Protein AF-A0A1G2ME59-F1 (afdb_monomer)

Structure (mmCIF, N/CA/C/O backbone):
data_AF-A0A1G2ME59-F1
#
_entry.id   AF-A0A1G2ME59-F1
#
loop_
_atom_site.group_PDB
_atom_site.id
_atom_site.type_symbol
_atom_site.label_atom_id
_atom_site.label_alt_id
_atom_site.label_comp_id
_atom_site.label_asym_id
_atom_site.label_entity_id
_atom_site.label_seq_id
_atom_site.pdbx_PDB_ins_code
_atom_site.Cartn_x
_atom_site.Cartn_y
_atom_site.Cartn_z
_atom_site.occupancy
_atom_site.B_iso_or_equiv
_atom_site.auth_seq_id
_atom_site.auth_comp_id
_atom_site.auth_asym_id
_atom_site.auth_atom_id
_atom_site.pdbx_PDB_model_num
ATOM 1 N N . MET A 1 1 ? -57.848 -1.938 32.666 1.00 51.44 1 MET A N 1
ATOM 2 C CA . MET A 1 1 ? -56.865 -0.829 32.703 1.00 51.44 1 MET A CA 1
ATOM 3 C C . MET A 1 1 ? -55.478 -1.380 32.397 1.00 51.44 1 MET A C 1
ATOM 5 O O . MET A 1 1 ? -54.990 -2.205 33.158 1.00 51.44 1 MET A O 1
ATOM 9 N N . LYS A 1 2 ? -54.862 -0.992 31.273 1.00 58.75 2 LYS A N 1
ATOM 10 C CA . LYS A 1 2 ? -53.469 -1.351 30.956 1.00 58.75 2 LYS A CA 1
ATOM 11 C C . LYS A 1 2 ? -52.540 -0.426 31.752 1.00 58.75 2 LYS A C 1
ATOM 13 O O . LYS A 1 2 ? -52.593 0.785 31.575 1.00 58.75 2 LYS A O 1
ATOM 18 N N . ARG A 1 3 ? -51.729 -0.987 32.653 1.00 68.56 3 ARG A N 1
ATOM 19 C CA . ARG A 1 3 ? -50.657 -0.256 33.345 1.00 68.56 3 ARG A CA 1
ATOM 20 C C . ARG A 1 3 ? -49.516 -0.025 32.353 1.00 68.56 3 ARG A C 1
ATOM 22 O O . ARG A 1 3 ? -48.828 -0.978 31.998 1.00 68.56 3 ARG A O 1
ATOM 29 N N . ASN A 1 4 ? -49.316 1.217 31.924 1.00 68.94 4 ASN A N 1
ATOM 30 C CA . ASN A 1 4 ? -48.099 1.609 31.219 1.00 68.94 4 ASN A CA 1
ATOM 31 C C . ASN A 1 4 ? -46.945 1.587 32.229 1.00 68.94 4 ASN A C 1
ATOM 33 O O . ASN A 1 4 ? -46.930 2.377 33.171 1.00 68.94 4 ASN A O 1
ATOM 37 N N . LYS A 1 5 ? -46.015 0.639 32.074 1.00 76.25 5 LYS A N 1
ATOM 38 C CA . LYS A 1 5 ? -44.755 0.628 32.823 1.00 76.25 5 LYS A CA 1
ATOM 39 C C . LYS A 1 5 ? -43.844 1.689 32.202 1.00 76.25 5 LYS A C 1
ATOM 41 O O . LYS A 1 5 ? -43.446 1.541 31.051 1.00 76.25 5 LYS A O 1
ATOM 46 N N . GLY A 1 6 ? -43.580 2.770 32.932 1.00 78.25 6 GLY A N 1
ATOM 47 C CA . GLY A 1 6 ? -42.555 3.746 32.564 1.00 78.25 6 GLY A CA 1
ATOM 48 C C . GLY A 1 6 ? -41.164 3.196 32.874 1.00 78.25 6 GLY A C 1
ATOM 49 O O . GLY A 1 6 ? -40.994 2.512 33.881 1.00 78.25 6 GLY A O 1
ATOM 50 N N . PHE A 1 7 ? -40.196 3.483 32.006 1.00 80.19 7 PHE A N 1
ATOM 51 C CA . PHE A 1 7 ? -38.780 3.205 32.251 1.00 80.19 7 PHE A CA 1
ATOM 52 C C . PHE A 1 7 ? -38.282 4.087 33.401 1.00 80.19 7 PHE A C 1
ATOM 54 O O . PHE A 1 7 ? -38.610 5.276 33.453 1.00 80.19 7 PHE A O 1
ATOM 61 N N . THR A 1 8 ? -37.500 3.532 34.324 1.00 90.06 8 THR A N 1
ATOM 62 C CA . THR A 1 8 ? -36.888 4.335 35.387 1.00 90.06 8 THR A CA 1
ATOM 63 C C . THR A 1 8 ? -35.662 5.081 34.852 1.00 90.06 8 THR A C 1
ATOM 65 O O . THR A 1 8 ? -34.938 4.589 33.985 1.00 90.06 8 THR A O 1
ATOM 68 N N . LEU A 1 9 ? -35.391 6.279 35.384 1.00 88.94 9 LEU A N 1
ATOM 69 C CA . LEU A 1 9 ? -34.182 7.042 35.038 1.00 88.94 9 LEU A CA 1
ATOM 70 C C . LEU A 1 9 ? -32.899 6.253 35.340 1.00 88.94 9 LEU A C 1
ATOM 72 O O . LEU A 1 9 ? -31.915 6.375 34.618 1.00 88.94 9 LEU A O 1
ATOM 76 N N . VAL A 1 10 ? -32.926 5.417 36.382 1.00 91.81 10 VAL A N 1
ATOM 77 C CA . VAL A 1 10 ? -31.791 4.581 36.791 1.00 91.81 10 VAL A CA 1
ATOM 78 C C . VAL A 1 10 ? -31.522 3.470 35.775 1.00 91.81 10 VAL A C 1
ATOM 80 O O . VAL A 1 10 ? -30.365 3.231 35.436 1.00 91.81 10 VAL A O 1
ATOM 83 N N . GLU A 1 11 ? -32.569 2.833 35.240 1.00 90.25 11 GLU A N 1
ATOM 84 C CA . GLU A 1 11 ? -32.425 1.834 34.171 1.00 90.25 11 GLU A CA 1
ATOM 85 C C . GLU A 1 11 ? -31.810 2.440 32.908 1.00 90.25 11 GLU A C 1
ATOM 87 O O . GLU A 1 11 ? -30.985 1.803 32.260 1.00 90.25 11 GLU A O 1
ATOM 92 N N . LEU A 1 12 ? -32.157 3.680 32.561 1.00 91.44 12 LEU A N 1
ATOM 93 C CA . LEU A 1 12 ? -31.564 4.334 31.396 1.00 91.44 12 LEU A CA 1
ATOM 94 C C . LEU A 1 12 ? -30.106 4.747 31.665 1.00 91.44 12 LEU A C 1
ATOM 96 O O . LEU A 1 12 ? -29.245 4.576 30.801 1.00 91.44 12 LEU A O 1
ATOM 100 N N . LEU A 1 13 ? -29.807 5.213 32.881 1.00 92.81 13 LEU A N 1
ATOM 101 C CA . LEU A 1 13 ? -28.466 5.644 33.285 1.00 92.81 13 LEU A CA 1
ATOM 102 C C . LEU A 1 13 ? -27.461 4.481 33.310 1.00 92.81 13 LEU A C 1
ATOM 104 O O . LEU A 1 13 ? -26.341 4.628 32.821 1.00 92.81 13 LEU A O 1
ATOM 108 N N . VAL A 1 14 ? -27.845 3.305 33.816 1.00 94.50 14 VAL A N 1
ATOM 109 C CA . VAL A 1 14 ? -26.936 2.144 33.836 1.00 94.50 14 VAL A CA 1
ATOM 110 C C . VAL A 1 14 ? -26.638 1.623 32.427 1.00 94.50 14 VAL A C 1
ATOM 112 O O . VAL A 1 14 ? -25.516 1.206 32.146 1.00 94.50 14 VAL A O 1
ATOM 115 N N . VAL A 1 15 ? -27.603 1.702 31.507 1.00 95.00 15 VAL A N 1
ATOM 116 C CA . VAL A 1 15 ? -27.424 1.241 30.123 1.00 95.00 15 VAL A CA 1
ATOM 117 C C . VAL A 1 15 ? -26.399 2.098 29.389 1.00 95.00 15 VAL A C 1
ATOM 119 O O . VAL A 1 15 ? -25.477 1.554 28.782 1.00 95.00 15 VAL A O 1
ATOM 122 N N . ILE A 1 16 ? -26.500 3.427 29.481 1.00 95.31 16 ILE A N 1
ATOM 123 C CA . ILE A 1 16 ? -25.512 4.311 28.846 1.00 95.31 16 ILE A CA 1
ATOM 124 C C . ILE A 1 16 ? -24.121 4.150 29.475 1.00 95.31 16 ILE A C 1
ATOM 126 O O . ILE A 1 16 ? -23.124 4.222 28.758 1.00 95.31 16 ILE A O 1
ATOM 130 N N . ALA A 1 17 ? -24.048 3.854 30.779 1.00 95.38 17 ALA A N 1
ATOM 131 C CA . ALA A 1 17 ? -22.786 3.575 31.456 1.00 95.38 17 ALA A CA 1
ATOM 132 C C . ALA A 1 17 ? -22.119 2.301 30.907 1.00 95.38 17 ALA A C 1
ATOM 134 O O . ALA A 1 17 ? -20.934 2.317 30.582 1.00 95.38 17 ALA A O 1
ATOM 135 N N . ILE A 1 18 ? -22.881 1.217 30.725 1.00 95.75 18 ILE A N 1
ATOM 136 C CA . ILE A 1 18 ? -22.361 -0.037 30.160 1.00 95.75 18 ILE A CA 1
ATOM 137 C C . ILE A 1 18 ? -21.964 0.142 28.687 1.00 95.75 18 ILE A C 1
ATOM 139 O O . ILE A 1 18 ? -20.880 -0.293 28.295 1.00 95.75 18 ILE A O 1
ATOM 143 N N . ILE A 1 19 ? -22.791 0.814 27.875 1.00 95.94 19 ILE A N 1
ATOM 144 C CA . ILE A 1 19 ? -22.472 1.095 26.463 1.00 95.94 19 ILE A CA 1
ATOM 145 C C . ILE A 1 19 ? -21.183 1.918 26.355 1.00 95.94 19 ILE A C 1
ATOM 147 O O . ILE A 1 19 ? -20.364 1.633 25.485 1.00 95.94 19 ILE A O 1
ATOM 151 N N . GLY A 1 20 ? -20.968 2.894 27.245 1.00 95.56 20 GLY A N 1
ATOM 152 C CA . GLY A 1 20 ? -19.743 3.696 27.280 1.00 95.56 20 GLY A CA 1
ATOM 153 C C . GLY A 1 20 ? -18.484 2.869 27.555 1.00 95.56 20 GLY A C 1
ATOM 154 O O . GLY A 1 20 ? -17.465 3.045 26.889 1.00 95.56 20 GLY A O 1
ATOM 155 N N . ILE A 1 21 ? -18.557 1.917 28.490 1.00 94.25 21 ILE A N 1
ATOM 156 C CA . ILE A 1 21 ? -17.429 1.024 28.793 1.00 94.25 21 ILE A CA 1
ATOM 157 C C . ILE A 1 21 ? -17.138 0.115 27.595 1.00 94.25 21 ILE A C 1
ATOM 159 O O . ILE A 1 21 ? -15.994 0.038 27.145 1.00 94.25 21 ILE A O 1
ATOM 163 N N . LEU A 1 22 ? -18.166 -0.532 27.037 1.00 95.50 22 LEU A N 1
ATOM 164 C CA . LEU A 1 22 ? -17.997 -1.454 25.911 1.00 95.50 22 LEU A CA 1
ATOM 165 C C . LEU A 1 22 ? -17.508 -0.741 24.642 1.00 95.50 22 LEU A C 1
ATOM 167 O O . LEU A 1 22 ? -16.657 -1.277 23.930 1.00 95.50 22 LEU A O 1
ATOM 171 N N . SER A 1 23 ? -17.997 0.472 24.365 1.00 94.25 23 SER A N 1
ATOM 172 C CA . SER A 1 23 ? -17.608 1.225 23.169 1.00 94.25 23 SER A CA 1
ATOM 173 C C . SER A 1 23 ? -16.141 1.655 23.202 1.00 94.25 23 SER A C 1
ATOM 175 O O . SER A 1 23 ? -15.484 1.605 22.163 1.00 94.25 23 SER A O 1
ATOM 177 N N . SER A 1 24 ? -15.601 1.994 24.379 1.00 92.25 24 SER A N 1
ATOM 178 C CA . SER A 1 24 ? -14.197 2.400 24.531 1.00 92.25 24 SER A CA 1
ATOM 179 C C . SER A 1 24 ? -13.209 1.303 24.108 1.00 92.25 24 SER A C 1
ATOM 181 O O . SER A 1 24 ? -12.263 1.566 23.363 1.00 92.25 24 SER A O 1
ATOM 183 N N . VAL A 1 25 ? -13.470 0.052 24.504 1.00 91.69 25 VAL A N 1
ATOM 184 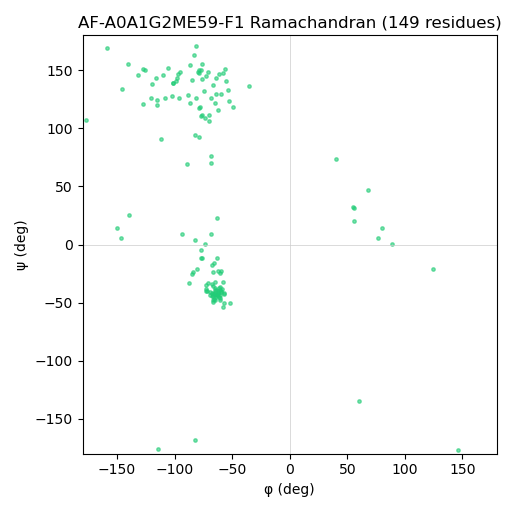C CA . VAL A 1 25 ? -12.617 -1.103 24.181 1.00 91.69 25 VAL A CA 1
ATOM 185 C C . VAL A 1 25 ? -12.686 -1.426 22.689 1.00 91.69 25 VAL A C 1
ATOM 187 O O . VAL A 1 25 ? -11.661 -1.647 22.040 1.00 91.69 25 VAL A O 1
ATOM 190 N N . VAL A 1 26 ? -13.893 -1.401 22.118 1.00 92.56 26 VAL A N 1
ATOM 191 C CA . VAL A 1 26 ? -14.101 -1.644 20.685 1.00 92.56 26 VAL A CA 1
ATOM 192 C C . VAL A 1 26 ? -13.416 -0.566 19.849 1.00 92.56 26 VAL A C 1
ATOM 194 O O . VAL A 1 26 ? -12.742 -0.895 18.873 1.00 92.56 26 VAL A O 1
ATOM 197 N N . PHE A 1 27 ? -13.527 0.703 20.244 1.00 91.44 27 PHE A N 1
ATOM 198 C CA . PHE A 1 27 ? -12.934 1.820 19.514 1.00 91.44 27 PHE A CA 1
ATOM 199 C C . PHE A 1 27 ? -11.407 1.700 19.411 1.00 91.44 27 PHE A C 1
ATOM 201 O O . PHE A 1 27 ? -10.863 1.808 18.311 1.00 91.44 27 PHE A O 1
ATOM 208 N N . ALA A 1 28 ? -10.728 1.378 20.518 1.00 86.81 28 ALA A N 1
ATOM 209 C CA . ALA A 1 28 ? -9.281 1.158 20.519 1.00 86.81 28 ALA A CA 1
ATOM 210 C C . ALA A 1 28 ? -8.864 0.011 19.576 1.00 86.81 28 ALA A C 1
ATOM 212 O O . ALA A 1 28 ? -7.892 0.133 18.832 1.00 86.81 28 ALA A O 1
ATOM 213 N N . SER A 1 29 ? -9.631 -1.086 19.547 1.00 87.88 29 SER A N 1
ATOM 214 C CA . SER A 1 29 ? -9.345 -2.229 18.665 1.00 87.88 29 SER A CA 1
ATOM 215 C C . SER A 1 29 ? -9.603 -1.940 17.177 1.00 87.88 29 SER A C 1
ATOM 217 O O . SER A 1 29 ? -8.888 -2.446 16.307 1.00 87.88 29 SER A O 1
ATOM 219 N N . LEU A 1 30 ? -10.605 -1.107 16.875 1.00 91.44 30 LEU A N 1
ATOM 220 C CA . LEU A 1 30 ? -11.016 -0.792 15.509 1.00 91.44 30 LEU A CA 1
ATOM 221 C C . LEU A 1 30 ? -10.003 0.108 14.799 1.00 91.44 30 LEU A C 1
ATOM 223 O O . LEU A 1 30 ? -9.788 -0.066 13.600 1.00 91.44 30 LEU A O 1
ATOM 227 N N . GLN A 1 31 ? -9.363 1.031 15.522 1.00 87.81 31 GLN A N 1
ATOM 228 C CA . GLN A 1 31 ? -8.362 1.925 14.940 1.00 87.81 31 GLN A CA 1
ATOM 229 C C . GLN A 1 31 ? -7.208 1.130 14.309 1.00 87.81 31 GLN A C 1
ATOM 231 O O . GLN A 1 31 ? -6.983 1.218 13.104 1.00 87.81 31 GLN A O 1
ATOM 236 N N . GLY A 1 32 ? -6.579 0.228 15.069 1.00 88.00 32 GLY A N 1
ATOM 237 C CA . GLY A 1 32 ? -5.497 -0.612 14.541 1.00 88.00 32 GLY A CA 1
ATOM 238 C C . GLY A 1 32 ? -5.946 -1.614 13.465 1.00 88.00 32 GLY A C 1
ATOM 239 O O . GLY A 1 32 ? -5.140 -2.069 12.653 1.00 88.00 32 GLY A O 1
ATOM 240 N N . ALA A 1 33 ? -7.227 -1.996 13.425 1.00 91.25 33 ALA A N 1
ATOM 241 C CA . ALA A 1 33 ? -7.768 -2.804 12.329 1.00 91.25 33 ALA A CA 1
ATOM 242 C C . ALA A 1 33 ? -7.891 -1.996 11.025 1.00 91.25 33 ALA A C 1
ATOM 244 O O . ALA A 1 33 ? -7.555 -2.509 9.958 1.00 91.25 33 ALA A O 1
ATOM 245 N N . ARG A 1 34 ? -8.322 -0.732 11.109 1.00 91.12 34 ARG A N 1
ATOM 246 C CA . ARG A 1 34 ? -8.433 0.174 9.957 1.00 91.12 34 ARG A CA 1
ATOM 247 C C . ARG A 1 34 ? -7.074 0.501 9.355 1.00 91.12 34 ARG A C 1
ATOM 249 O O . ARG A 1 34 ? -6.938 0.437 8.137 1.00 91.12 34 ARG A O 1
ATOM 256 N N . ASP A 1 35 ? -6.074 0.763 10.191 1.00 89.81 35 ASP A N 1
ATOM 257 C CA . ASP A 1 35 ? -4.722 1.078 9.719 1.00 89.81 35 ASP A CA 1
ATOM 258 C C . ASP A 1 35 ? -4.106 -0.116 8.972 1.00 89.81 35 ASP A C 1
ATOM 260 O O . ASP A 1 35 ? -3.583 0.027 7.865 1.00 89.81 35 ASP A O 1
ATOM 264 N N . ARG A 1 36 ? -4.275 -1.334 9.509 1.00 90.38 36 ARG A N 1
ATOM 265 C CA . ARG A 1 36 ? -3.865 -2.574 8.827 1.00 90.38 36 ARG A CA 1
ATOM 266 C C . ARG A 1 36 ? -4.616 -2.799 7.517 1.00 90.38 36 ARG A C 1
ATOM 268 O O . ARG A 1 36 ? -3.994 -3.181 6.531 1.00 90.38 36 ARG A O 1
ATOM 275 N N . ALA A 1 37 ? -5.924 -2.543 7.483 1.00 92.88 37 ALA A N 1
ATOM 276 C CA . ALA A 1 37 ? -6.719 -2.664 6.262 1.00 92.88 37 ALA A CA 1
ATOM 277 C C . ALA A 1 37 ? -6.277 -1.660 5.185 1.00 92.88 37 ALA A C 1
ATOM 279 O O . ALA A 1 37 ? -6.187 -2.022 4.014 1.00 92.88 37 ALA A O 1
ATOM 280 N N . ARG A 1 38 ? -5.945 -0.423 5.580 1.00 92.81 38 ARG A N 1
ATOM 281 C CA . ARG A 1 38 ? -5.430 0.615 4.676 1.00 92.81 38 ARG A CA 1
ATOM 282 C C . ARG A 1 38 ? -4.109 0.190 4.029 1.00 92.81 38 ARG A C 1
ATOM 284 O O . ARG A 1 38 ? -3.956 0.349 2.822 1.00 92.81 38 ARG A O 1
ATOM 291 N N . ILE A 1 39 ? -3.180 -0.359 4.817 1.00 92.12 39 ILE A N 1
ATOM 292 C CA . ILE A 1 39 ? -1.890 -0.869 4.321 1.00 92.12 39 ILE A CA 1
ATOM 293 C C . ILE A 1 39 ? -2.103 -2.082 3.412 1.00 92.12 39 ILE A C 1
ATOM 295 O O . ILE A 1 39 ? -1.562 -2.120 2.311 1.00 92.12 39 ILE A O 1
ATOM 299 N N . ALA A 1 40 ? -2.934 -3.041 3.827 1.00 93.50 40 ALA A N 1
ATOM 300 C CA . ALA A 1 40 ? -3.218 -4.236 3.035 1.00 93.50 40 ALA A CA 1
ATOM 301 C C . ALA A 1 40 ? -3.847 -3.900 1.673 1.00 93.50 40 ALA A C 1
ATOM 303 O O . ALA A 1 40 ? -3.483 -4.505 0.668 1.00 93.50 40 ALA A O 1
ATOM 304 N N . ALA A 1 41 ? -4.744 -2.909 1.618 1.00 94.19 41 ALA A N 1
ATOM 305 C CA . ALA A 1 41 ? -5.340 -2.450 0.365 1.00 94.19 41 ALA A CA 1
ATOM 306 C C . ALA A 1 41 ? -4.287 -1.880 -0.598 1.00 94.19 41 ALA A C 1
ATOM 308 O O . ALA A 1 41 ? -4.302 -2.203 -1.783 1.00 94.19 41 ALA A O 1
ATOM 309 N N . ALA A 1 42 ? -3.346 -1.075 -0.095 1.00 91.81 42 ALA A N 1
ATOM 310 C CA . ALA A 1 42 ? -2.264 -0.536 -0.915 1.00 91.81 42 ALA A CA 1
ATOM 311 C C . ALA A 1 42 ? -1.294 -1.630 -1.383 1.00 91.81 42 ALA A C 1
ATOM 313 O O . ALA A 1 42 ? -0.977 -1.692 -2.569 1.00 91.81 42 ALA A O 1
ATOM 314 N N . GLN A 1 43 ? -0.902 -2.547 -0.491 1.00 92.50 43 GLN A N 1
ATOM 315 C CA . GLN A 1 43 ? -0.088 -3.717 -0.845 1.00 92.50 43 GLN A CA 1
ATOM 316 C C . GLN A 1 43 ? -0.759 -4.568 -1.927 1.00 92.50 43 GLN A C 1
ATOM 318 O O . GLN A 1 43 ? -0.096 -5.016 -2.860 1.00 92.50 43 GLN A O 1
ATOM 323 N N . GLN A 1 44 ? -2.076 -4.771 -1.828 1.00 93.88 44 GLN A N 1
ATOM 324 C CA . GLN A 1 44 ? -2.835 -5.517 -2.822 1.00 93.88 44 GLN A CA 1
ATOM 325 C C . GLN A 1 44 ? -2.834 -4.805 -4.175 1.00 93.88 44 GLN A C 1
ATOM 327 O O . GLN A 1 44 ? -2.550 -5.454 -5.179 1.00 93.88 44 GLN A O 1
ATOM 332 N N . SER A 1 45 ? -3.110 -3.495 -4.211 1.00 92.19 45 SER A N 1
ATOM 333 C CA . SER A 1 45 ? -3.049 -2.712 -5.449 1.00 92.19 45 SER A CA 1
ATOM 334 C C . SER A 1 45 ? -1.667 -2.805 -6.092 1.00 92.19 45 SER A C 1
ATOM 336 O O . SER A 1 45 ? -1.568 -3.173 -7.259 1.00 92.19 45 SER A O 1
ATOM 338 N N . LEU A 1 46 ? -0.591 -2.576 -5.337 1.00 88.88 46 LEU A N 1
ATOM 339 C 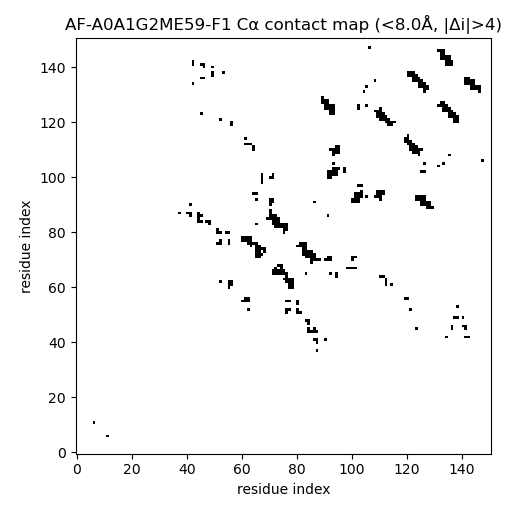CA . LEU A 1 46 ? 0.770 -2.665 -5.870 1.00 88.88 46 LEU A CA 1
ATOM 340 C C . LEU A 1 46 ? 1.117 -4.071 -6.372 1.00 88.88 46 LEU A C 1
ATOM 342 O O . LEU A 1 46 ? 1.698 -4.217 -7.444 1.00 88.88 46 LEU A O 1
ATOM 346 N N . GLY A 1 47 ? 0.692 -5.113 -5.654 1.00 90.06 47 GLY A N 1
ATOM 347 C CA . GLY A 1 47 ? 0.911 -6.502 -6.055 1.00 90.06 47 GLY A CA 1
ATOM 348 C C . GLY A 1 47 ? 0.276 -6.866 -7.403 1.00 90.06 47 GLY A C 1
ATOM 349 O O . GLY A 1 47 ? 0.769 -7.767 -8.082 1.00 90.06 47 GLY A O 1
ATOM 350 N N . THR A 1 48 ? -0.770 -6.150 -7.841 1.00 90.69 48 THR A N 1
ATOM 351 C CA . THR A 1 48 ? -1.352 -6.351 -9.183 1.00 90.69 48 THR A CA 1
ATOM 352 C C . THR A 1 48 ? -0.420 -5.935 -10.324 1.00 90.69 48 THR A C 1
ATOM 354 O O . THR A 1 48 ? -0.617 -6.389 -11.450 1.00 90.69 48 THR A O 1
ATOM 357 N N . LEU A 1 49 ? 0.614 -5.129 -10.048 1.00 87.56 49 LEU A N 1
ATOM 358 C CA . LEU A 1 49 ? 1.591 -4.681 -11.045 1.00 87.56 49 LEU A CA 1
ATOM 359 C C . LEU A 1 49 ? 2.671 -5.724 -11.342 1.00 87.56 49 LEU A C 1
ATOM 361 O O . LEU A 1 49 ? 3.287 -5.683 -12.402 1.00 87.56 49 LEU A O 1
ATOM 365 N N . ASN A 1 50 ? 2.892 -6.685 -10.445 1.00 88.31 50 ASN A N 1
ATOM 366 C CA . ASN A 1 50 ? 3.934 -7.699 -10.610 1.00 88.31 50 ASN A CA 1
ATOM 367 C C . ASN A 1 50 ? 3.896 -8.434 -11.964 1.00 88.31 50 ASN A C 1
ATOM 369 O O . ASN A 1 50 ? 4.936 -8.494 -12.619 1.00 88.31 50 ASN A O 1
ATOM 373 N N . PRO A 1 51 ? 2.754 -8.978 -12.439 1.00 89.31 51 PRO A N 1
ATOM 374 C CA . PRO A 1 51 ? 2.727 -9.680 -13.722 1.00 89.31 51 PRO A CA 1
ATOM 375 C C . PRO A 1 51 ? 3.021 -8.766 -14.917 1.00 89.31 51 PRO A C 1
ATOM 377 O O . PRO A 1 51 ? 3.695 -9.193 -15.853 1.00 89.31 51 PRO A O 1
ATOM 380 N N . SER A 1 52 ? 2.542 -7.518 -14.903 1.00 88.25 52 SER A N 1
ATOM 381 C CA . SER A 1 52 ? 2.768 -6.594 -16.017 1.00 88.25 52 SER A CA 1
ATOM 382 C C . SER A 1 52 ? 4.211 -6.098 -16.056 1.00 88.25 52 SER A C 1
ATOM 384 O O . SER A 1 52 ? 4.798 -6.042 -17.133 1.00 88.25 52 SER A O 1
ATOM 386 N N . LEU A 1 53 ? 4.809 -5.801 -14.901 1.00 85.44 53 LEU A N 1
ATOM 387 C CA . LEU A 1 53 ? 6.216 -5.410 -14.799 1.00 85.44 53 LEU A CA 1
ATOM 388 C C . LEU A 1 53 ? 7.140 -6.566 -15.178 1.00 85.44 53 LEU A C 1
ATOM 390 O O . LEU A 1 53 ? 8.078 -6.370 -15.945 1.00 85.44 53 LEU A O 1
ATOM 394 N N . LEU A 1 54 ? 6.837 -7.787 -14.722 1.00 85.94 54 LEU A N 1
ATOM 395 C CA . LEU A 1 54 ? 7.591 -8.981 -15.102 1.00 85.94 54 LEU A CA 1
ATOM 396 C C . LEU A 1 54 ? 7.577 -9.216 -16.618 1.00 85.94 54 LEU A C 1
ATOM 398 O O . LEU A 1 54 ? 8.605 -9.588 -17.176 1.00 85.94 54 LEU A O 1
ATOM 402 N N . SER A 1 55 ? 6.452 -8.961 -17.295 1.00 87.62 55 SER A N 1
ATOM 403 C CA . SER A 1 55 ? 6.397 -9.005 -18.762 1.00 87.62 55 SER A CA 1
ATOM 404 C C . SER A 1 55 ? 7.355 -7.993 -19.391 1.00 87.62 55 SER A C 1
ATOM 406 O O . SER A 1 55 ? 8.143 -8.371 -20.250 1.00 87.62 55 SER A O 1
ATOM 408 N N . CYS A 1 56 ? 7.348 -6.741 -18.917 1.00 86.44 56 CYS A N 1
ATOM 409 C CA . CYS A 1 56 ? 8.266 -5.706 -19.403 1.00 86.44 56 CYS A CA 1
ATOM 410 C C . CYS A 1 56 ? 9.737 -6.125 -19.247 1.00 86.44 56 CYS A C 1
ATOM 412 O O . CYS A 1 56 ? 10.534 -5.938 -20.162 1.00 86.44 56 CYS A O 1
ATOM 414 N N . LEU A 1 57 ? 10.091 -6.728 -18.108 1.00 83.50 57 LEU A N 1
ATOM 415 C CA . LEU A 1 57 ? 11.456 -7.192 -17.833 1.00 83.50 57 LEU A CA 1
ATOM 416 C C . LEU A 1 57 ? 11.863 -8.365 -18.727 1.00 83.50 57 LEU A C 1
ATOM 418 O O . LEU A 1 57 ? 12.980 -8.372 -19.237 1.00 83.50 57 LEU A O 1
ATOM 422 N N . ASN A 1 58 ? 10.964 -9.329 -18.951 1.00 85.69 58 ASN A N 1
ATOM 423 C CA . ASN A 1 58 ? 11.214 -10.447 -19.866 1.00 85.69 58 ASN A CA 1
ATOM 424 C C . ASN A 1 58 ? 11.473 -9.960 -21.298 1.00 85.69 58 ASN A C 1
ATOM 426 O O . ASN A 1 58 ? 12.349 -10.491 -21.979 1.00 85.69 58 ASN A O 1
ATOM 430 N N . ASP A 1 59 ? 10.768 -8.910 -21.718 1.00 85.94 59 ASP A N 1
ATOM 431 C CA . ASP A 1 59 ? 10.939 -8.280 -23.028 1.00 85.94 59 ASP A CA 1
ATOM 432 C C . ASP A 1 59 ? 12.119 -7.287 -23.067 1.00 85.94 59 ASP A C 1
ATOM 434 O O . ASP A 1 59 ? 12.360 -6.640 -24.086 1.00 85.94 59 ASP A O 1
ATOM 438 N N . SER A 1 60 ? 12.885 -7.174 -21.972 1.00 83.69 60 SER A N 1
ATOM 439 C CA . SER A 1 60 ? 14.005 -6.232 -21.818 1.00 83.69 60 SER A CA 1
ATOM 440 C C . SER A 1 60 ? 13.612 -4.771 -22.085 1.00 83.69 60 SER A C 1
ATOM 442 O O . SER A 1 60 ? 14.415 -3.975 -22.576 1.00 83.69 60 SER A O 1
ATOM 444 N N . LEU A 1 61 ? 12.365 -4.416 -21.768 1.00 82.56 61 LEU A N 1
ATOM 445 C CA . LEU A 1 61 ? 11.836 -3.066 -21.897 1.00 82.56 61 LEU A CA 1
ATOM 446 C C . LEU A 1 61 ? 12.178 -2.242 -20.657 1.00 82.56 61 LEU A C 1
ATOM 448 O O . LEU A 1 61 ? 12.093 -2.716 -19.524 1.00 82.56 61 LEU A O 1
ATOM 452 N N . THR A 1 62 ? 12.508 -0.970 -20.873 1.00 79.88 62 THR A N 1
ATOM 453 C CA . THR A 1 62 ? 12.647 -0.004 -19.783 1.00 79.88 62 THR A CA 1
ATOM 454 C C . THR A 1 62 ? 11.291 0.201 -19.119 1.00 79.88 62 THR A C 1
ATOM 456 O O . THR A 1 62 ? 10.322 0.592 -19.777 1.00 79.88 62 THR A O 1
ATOM 459 N N . ILE A 1 63 ? 11.226 -0.064 -17.815 1.00 80.19 63 ILE A N 1
ATOM 460 C CA . ILE A 1 63 ? 10.081 0.323 -16.996 1.00 80.19 63 ILE A CA 1
ATOM 461 C C . ILE A 1 63 ? 10.165 1.836 -16.777 1.00 80.19 63 ILE A C 1
ATOM 463 O O . ILE A 1 63 ? 11.230 2.373 -16.478 1.00 80.19 63 ILE A O 1
ATOM 467 N N . THR A 1 64 ? 9.056 2.526 -16.986 1.00 78.31 64 THR A N 1
ATOM 468 C CA . THR A 1 64 ? 8.937 3.978 -16.837 1.00 78.31 64 THR A CA 1
ATOM 469 C C . THR A 1 64 ? 8.340 4.312 -15.482 1.00 78.31 64 THR A C 1
ATOM 471 O O . THR A 1 64 ? 7.446 3.603 -15.036 1.00 78.31 64 THR A O 1
ATOM 474 N N . ALA A 1 65 ? 8.784 5.397 -14.847 1.00 74.50 65 ALA A N 1
ATOM 475 C CA . ALA A 1 65 ? 8.217 5.844 -13.578 1.00 74.50 65 ALA A CA 1
ATOM 476 C C . ALA A 1 65 ? 6.696 6.112 -13.689 1.00 74.50 65 ALA A C 1
ATOM 478 O O . ALA A 1 65 ? 6.213 6.518 -14.757 1.0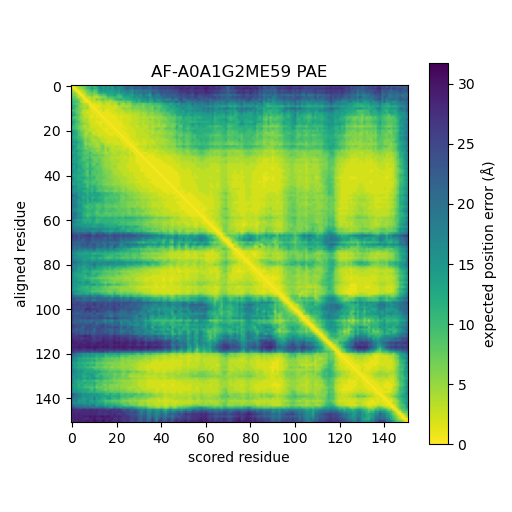0 74.50 65 ALA A O 1
ATOM 479 N N . PRO A 1 66 ? 5.922 5.882 -12.611 1.00 75.00 66 PRO A N 1
ATOM 480 C CA . PRO A 1 66 ? 4.490 6.157 -12.591 1.00 75.00 66 PRO A CA 1
ATOM 481 C C . PRO A 1 66 ? 4.210 7.639 -12.857 1.00 75.00 66 PRO A C 1
ATOM 483 O O . PRO A 1 66 ? 4.775 8.521 -12.221 1.00 75.00 66 PRO A O 1
ATOM 486 N N . THR A 1 67 ? 3.315 7.924 -13.807 1.00 65.75 67 THR A N 1
ATOM 487 C CA . THR A 1 67 ? 2.935 9.304 -14.150 1.00 65.75 67 THR A CA 1
ATOM 488 C C . THR A 1 67 ? 1.800 9.820 -13.262 1.00 65.75 67 THR A C 1
ATOM 490 O O . THR A 1 67 ? 0.956 9.054 -12.810 1.00 65.75 67 THR A O 1
ATOM 493 N N . GLU A 1 68 ? 1.710 11.139 -13.091 1.00 59.59 68 GLU A N 1
ATOM 494 C CA . GLU A 1 68 ? 0.894 11.826 -12.071 1.00 59.59 68 GLU A CA 1
ATOM 495 C C . GLU A 1 68 ? -0.649 11.766 -12.197 1.00 59.59 68 GLU A C 1
ATOM 497 O O . GLU A 1 68 ? -1.357 12.471 -11.469 1.00 59.59 68 GLU A O 1
ATOM 502 N N . ASN A 1 69 ? -1.235 10.969 -13.091 1.00 57.12 69 ASN A N 1
ATOM 503 C CA . ASN A 1 69 ? -2.696 10.860 -13.146 1.00 57.12 69 ASN A CA 1
ATOM 504 C C . ASN A 1 69 ? -3.241 10.062 -11.940 1.00 57.12 69 ASN A C 1
ATOM 506 O O . ASN A 1 69 ? -2.582 9.172 -11.438 1.00 57.12 69 ASN A O 1
ATOM 510 N N . ASN A 1 70 ? -4.423 10.413 -11.414 1.00 56.81 70 ASN A N 1
ATOM 511 C CA . ASN A 1 70 ? -5.208 9.618 -10.443 1.00 56.81 70 ASN A CA 1
ATOM 512 C C . ASN A 1 70 ? -4.415 8.902 -9.313 1.00 56.81 70 ASN A C 1
ATOM 514 O O . ASN A 1 70 ? -4.280 7.680 -9.343 1.00 56.81 70 ASN A O 1
ATOM 518 N N . ASN A 1 71 ? -3.904 9.619 -8.302 1.00 68.06 71 ASN A N 1
ATOM 519 C CA . ASN A 1 71 ? -3.074 9.024 -7.228 1.00 68.06 71 ASN A CA 1
ATOM 520 C C . ASN A 1 71 ? -1.836 8.253 -7.762 1.00 68.06 71 ASN A C 1
ATOM 522 O O . ASN A 1 71 ? -1.406 7.267 -7.166 1.00 68.06 71 ASN A O 1
ATOM 526 N N . GLY A 1 72 ? -1.295 8.702 -8.903 1.00 67.25 72 GLY A N 1
ATOM 527 C CA . GLY A 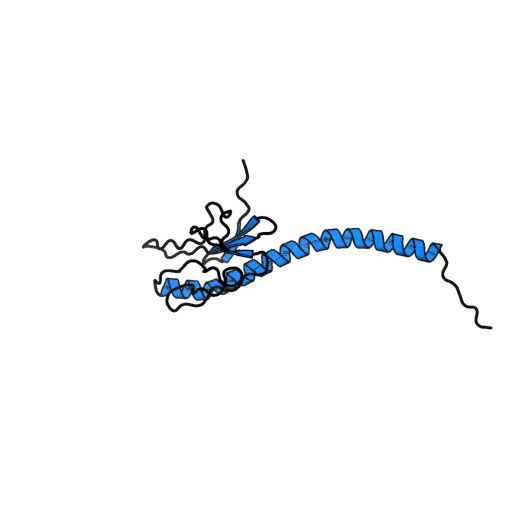1 72 ? -0.153 8.123 -9.622 1.00 67.25 72 GLY A CA 1
ATOM 528 C C . GLY A 1 72 ? -0.472 6.900 -10.505 1.00 67.25 72 GLY A C 1
ATOM 529 O O . GLY A 1 72 ? 0.435 6.187 -10.924 1.00 67.25 72 GLY A O 1
ATOM 530 N N . GLY A 1 73 ? -1.754 6.635 -10.786 1.00 69.19 73 GLY A N 1
ATOM 531 C CA . GLY A 1 73 ? -2.223 5.594 -11.699 1.00 69.19 73 GLY A CA 1
ATOM 532 C C . GLY A 1 73 ? -2.639 6.102 -13.086 1.00 69.19 73 GLY A C 1
ATOM 533 O O . GLY A 1 73 ? -3.393 7.067 -13.229 1.00 69.19 73 GLY A O 1
ATOM 534 N N . GLY A 1 74 ? -2.260 5.345 -14.117 1.00 75.06 74 GLY A N 1
ATOM 535 C CA . GLY A 1 74 ? -2.727 5.515 -15.497 1.00 75.06 74 GLY A CA 1
ATOM 536 C C . GLY A 1 74 ? -1.613 5.691 -16.530 1.00 75.06 74 GLY A C 1
ATOM 537 O O . GLY A 1 74 ? -1.837 5.392 -17.705 1.00 75.06 74 GLY A O 1
ATOM 538 N N . GLY A 1 75 ? -0.415 6.104 -16.116 1.00 79.69 75 GLY A N 1
ATOM 539 C CA . GLY A 1 75 ? 0.787 6.049 -16.956 1.00 79.69 75 GLY A CA 1
ATOM 540 C C . GLY A 1 75 ? 1.134 4.624 -17.347 1.00 79.69 75 GLY A C 1
ATOM 541 O O . GLY A 1 75 ? 0.885 3.707 -16.569 1.00 79.69 75 GLY A O 1
ATOM 542 N N . LEU A 1 76 ? 1.693 4.423 -18.540 1.00 83.75 76 LEU A N 1
ATOM 543 C CA . LEU A 1 76 ? 2.229 3.116 -18.917 1.00 83.75 76 LEU A CA 1
ATOM 544 C C . LEU A 1 76 ? 3.399 2.752 -17.996 1.00 83.75 76 LEU A C 1
ATOM 546 O O . LEU A 1 76 ? 4.174 3.620 -17.603 1.00 83.75 76 LEU A O 1
ATOM 550 N N . ASN A 1 77 ? 3.516 1.471 -17.663 1.00 86.12 77 ASN A N 1
ATOM 551 C CA . ASN A 1 77 ? 4.616 0.942 -16.868 1.00 86.12 77 ASN A CA 1
ATOM 552 C C . ASN A 1 77 ? 5.853 0.620 -17.714 1.00 86.12 77 ASN A C 1
ATOM 554 O O . ASN A 1 77 ? 6.955 0.591 -17.193 1.00 86.12 77 ASN A O 1
ATOM 558 N N . CYS A 1 78 ? 5.679 0.378 -19.009 1.00 85.12 78 CYS A N 1
ATOM 559 C CA . CYS A 1 78 ? 6.731 0.268 -20.007 1.00 85.12 78 CYS A CA 1
ATOM 560 C C . CYS A 1 78 ? 6.130 0.518 -21.398 1.00 85.12 78 CYS A C 1
ATOM 562 O O . CYS A 1 78 ? 4.907 0.571 -21.571 1.00 85.12 78 CYS A O 1
ATOM 564 N N . VAL A 1 79 ? 6.974 0.674 -22.418 1.00 83.69 79 VAL A N 1
ATOM 565 C CA . VAL A 1 79 ? 6.515 0.903 -23.798 1.00 83.69 79 VAL A CA 1
ATOM 566 C C . VAL A 1 79 ? 5.692 -0.293 -24.290 1.00 83.69 79 VAL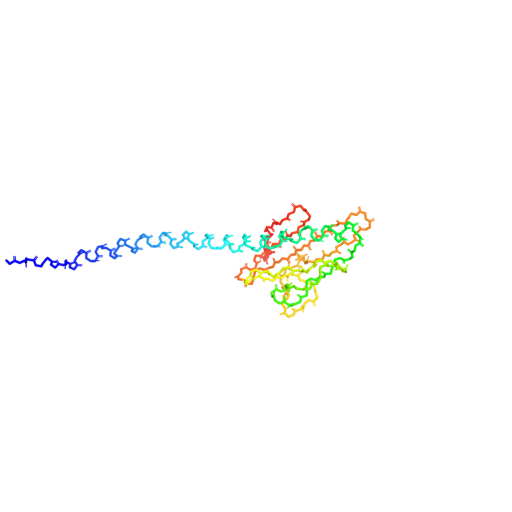 A C 1
ATOM 568 O O . VAL A 1 79 ? 6.214 -1.391 -24.426 1.00 83.69 79 VAL A O 1
ATOM 571 N N . GLY A 1 80 ? 4.401 -0.080 -24.565 1.00 82.31 80 GLY A N 1
ATOM 572 C CA . GLY A 1 80 ? 3.477 -1.155 -24.955 1.00 82.31 80 GLY A CA 1
ATOM 573 C C . GLY A 1 80 ? 3.009 -2.051 -23.799 1.00 82.31 80 GLY A C 1
ATOM 574 O O . GLY A 1 80 ? 2.309 -3.032 -24.045 1.00 82.31 80 GLY A O 1
ATOM 575 N N . GLY A 1 81 ? 3.379 -1.712 -22.560 1.00 81.19 81 GLY A N 1
ATOM 576 C CA . GLY A 1 81 ? 2.974 -2.404 -21.341 1.00 81.19 81 GLY A CA 1
ATOM 577 C C . GLY A 1 81 ? 1.597 -1.995 -20.815 1.00 81.19 81 GLY A C 1
ATOM 578 O O . GLY A 1 81 ? 0.811 -1.320 -21.482 1.00 81.19 81 GLY A O 1
ATOM 579 N N . ALA A 1 82 ? 1.301 -2.420 -19.588 1.00 87.81 82 ALA A N 1
ATOM 580 C CA . ALA A 1 82 ? 0.070 -2.057 -18.892 1.00 87.81 82 ALA A CA 1
ATOM 581 C C . ALA A 1 82 ? 0.202 -0.691 -18.205 1.00 87.81 82 ALA A C 1
ATOM 583 O O . ALA A 1 82 ? 1.302 -0.211 -17.952 1.00 87.81 82 ALA A O 1
ATOM 584 N N . SER A 1 83 ? -0.915 -0.071 -17.838 1.00 87.69 83 SER A N 1
ATOM 585 C CA . SER A 1 83 ? -0.869 1.133 -17.007 1.00 87.69 83 SER A CA 1
ATOM 586 C C . SER A 1 83 ? -0.634 0.807 -15.531 1.00 87.69 83 SER A C 1
ATOM 588 O O . SER A 1 83 ? -1.098 -0.222 -15.032 1.00 87.69 83 SER A O 1
ATOM 590 N N . TYR A 1 84 ? 0.012 1.726 -14.814 1.00 86.00 84 TYR A N 1
ATOM 591 C CA . TYR A 1 84 ? -0.009 1.761 -13.357 1.00 86.00 84 TYR A CA 1
ATOM 592 C C . TYR A 1 84 ? -1.446 1.817 -12.844 1.00 86.00 84 TYR A C 1
ATOM 594 O O . TYR A 1 84 ? -2.306 2.505 -13.403 1.00 86.00 84 TYR A O 1
ATOM 602 N N . VAL A 1 85 ? -1.697 1.084 -11.766 1.00 88.12 85 VAL A N 1
ATOM 603 C CA . VAL A 1 85 ? -2.993 1.052 -11.098 1.00 88.12 85 VAL A CA 1
ATOM 604 C C . VAL A 1 85 ? -3.145 2.286 -10.219 1.00 88.12 85 VAL A C 1
ATOM 606 O O . VAL A 1 85 ? -2.182 2.793 -9.655 1.00 88.12 85 VAL A O 1
ATOM 609 N N . GLN A 1 86 ? -4.373 2.764 -10.068 1.00 88.50 86 GLN A N 1
ATOM 610 C CA . GLN A 1 86 ? -4.668 3.782 -9.071 1.00 88.50 86 GLN A CA 1
ATOM 611 C C . GLN A 1 86 ? -4.526 3.189 -7.661 1.00 88.50 86 GLN A C 1
ATOM 613 O O . GLN A 1 86 ? -5.164 2.185 -7.324 1.00 88.50 86 GLN A O 1
ATOM 618 N N . LEU A 1 87 ? -3.720 3.834 -6.820 1.00 87.88 87 LEU A N 1
ATOM 619 C CA . LEU A 1 87 ? -3.590 3.462 -5.416 1.00 87.88 87 LEU A CA 1
ATOM 620 C C . LEU A 1 87 ? -4.801 3.934 -4.591 1.00 87.88 87 LEU A C 1
ATOM 622 O O . LEU A 1 87 ? -5.488 4.890 -4.973 1.00 87.88 87 LEU A O 1
ATOM 626 N N . PRO A 1 88 ? -5.093 3.281 -3.447 1.00 90.38 88 PRO A N 1
ATOM 627 C CA . PRO A 1 88 ? -6.126 3.752 -2.533 1.00 90.38 88 PRO A CA 1
ATOM 628 C C . PRO A 1 88 ? -5.871 5.194 -2.080 1.00 90.38 88 PRO A C 1
ATOM 630 O O . PRO A 1 88 ? -4.730 5.636 -1.966 1.00 90.38 88 PRO A O 1
ATOM 633 N N . THR A 1 89 ? -6.938 5.929 -1.766 1.00 87.50 89 THR A N 1
ATOM 634 C CA . THR A 1 89 ? -6.835 7.324 -1.319 1.00 87.50 89 THR A CA 1
ATOM 635 C C . THR A 1 89 ? -5.877 7.468 -0.136 1.00 87.50 89 THR A C 1
ATOM 637 O O . THR A 1 89 ? -5.963 6.720 0.839 1.00 87.50 89 THR A O 1
ATOM 640 N N . GLY A 1 90 ? -4.986 8.457 -0.214 1.00 86.19 90 GLY A N 1
ATOM 641 C CA . GLY A 1 90 ? -3.953 8.694 0.794 1.00 86.19 90 GLY A CA 1
ATOM 642 C C . GLY A 1 90 ? -2.648 7.941 0.544 1.00 86.19 90 GLY A C 1
ATOM 643 O O . GLY A 1 90 ? -1.731 8.114 1.333 1.00 86.19 90 GLY A O 1
ATOM 644 N N . TRP A 1 91 ? -2.553 7.162 -0.535 1.00 86.88 91 TRP A N 1
ATOM 645 C CA . TRP A 1 91 ? -1.303 6.595 -1.034 1.00 86.88 91 TRP A CA 1
ATOM 646 C C . TRP A 1 91 ? -0.899 7.246 -2.351 1.00 86.88 91 TRP A C 1
ATOM 648 O O . TRP A 1 91 ? -1.766 7.594 -3.166 1.00 86.88 91 TRP A O 1
ATOM 658 N N . ILE A 1 92 ? 0.408 7.381 -2.536 1.00 84.50 92 ILE A N 1
ATOM 659 C CA . ILE A 1 92 ? 1.052 7.893 -3.745 1.00 84.50 92 ILE A CA 1
ATOM 660 C C . ILE A 1 92 ? 2.319 7.087 -4.032 1.00 84.50 92 ILE A C 1
ATOM 662 O O . ILE A 1 92 ? 2.888 6.481 -3.126 1.00 84.50 92 ILE A O 1
ATOM 666 N N . TYR A 1 93 ? 2.743 7.051 -5.291 1.00 84.00 93 TYR A N 1
ATOM 667 C CA . TYR A 1 93 ? 4.012 6.430 -5.664 1.00 84.00 93 TYR A CA 1
ATOM 668 C C . TYR A 1 93 ? 5.193 7.342 -5.306 1.00 84.00 93 TYR A C 1
ATOM 670 O O . TYR A 1 93 ? 5.066 8.568 -5.316 1.00 84.00 93 TYR A O 1
ATOM 678 N N . CYS A 1 94 ? 6.337 6.732 -5.013 1.00 80.25 94 CYS A N 1
ATOM 679 C CA . CYS A 1 94 ? 7.611 7.423 -4.844 1.00 80.25 94 CYS A CA 1
ATOM 680 C C . CYS A 1 94 ? 8.319 7.543 -6.196 1.00 80.25 94 CYS A C 1
ATOM 682 O O . CYS A 1 94 ? 8.489 6.530 -6.875 1.00 80.25 94 CYS A O 1
ATOM 684 N N . ASP A 1 95 ? 8.758 8.740 -6.572 1.00 74.12 95 ASP A N 1
ATOM 685 C CA . ASP A 1 95 ? 9.530 9.020 -7.791 1.00 74.12 95 ASP A CA 1
ATOM 686 C C . ASP A 1 95 ? 10.540 10.152 -7.528 1.00 74.12 95 ASP A C 1
ATOM 688 O O . ASP A 1 95 ? 10.189 11.191 -6.962 1.00 74.12 95 ASP A O 1
ATOM 692 N N . GLU A 1 96 ? 11.778 9.940 -7.981 1.00 58.69 96 GLU A N 1
ATOM 693 C CA . GLU A 1 96 ? 12.948 10.82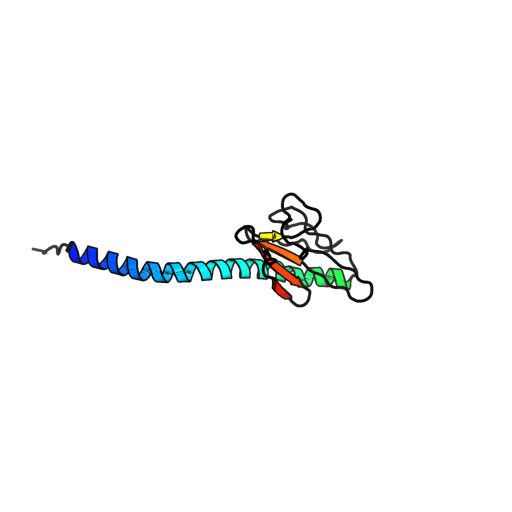7 -7.879 1.00 58.69 96 GLU A CA 1
ATOM 694 C C . GLU A 1 96 ? 12.757 12.161 -8.602 1.00 58.69 96 GLU A C 1
ATOM 696 O O . GLU A 1 96 ? 13.416 13.154 -8.289 1.00 58.69 96 GLU A O 1
ATOM 701 N N . THR A 1 97 ? 11.845 12.202 -9.572 1.00 58.97 97 THR A N 1
ATOM 702 C CA . THR A 1 97 ? 11.668 13.351 -10.464 1.00 58.97 97 THR A CA 1
ATOM 703 C C . THR A 1 97 ? 10.934 14.523 -9.789 1.00 58.97 97 THR A C 1
ATOM 705 O O . THR A 1 97 ? 10.940 15.635 -10.318 1.00 58.97 97 THR A O 1
ATOM 708 N N . GLY A 1 98 ? 10.342 14.321 -8.602 1.00 56.84 98 GLY A N 1
ATOM 709 C CA . GLY A 1 98 ? 9.761 15.405 -7.796 1.00 56.84 98 GLY A CA 1
ATOM 710 C C . GLY A 1 98 ? 8.516 16.061 -8.413 1.00 56.84 98 GLY A C 1
ATOM 711 O O . GLY A 1 98 ? 8.420 17.288 -8.469 1.00 56.84 98 GLY A O 1
ATOM 712 N N . GLY A 1 99 ? 7.573 15.246 -8.892 1.00 56.28 99 GLY A N 1
ATOM 713 C CA . GLY A 1 99 ? 6.309 15.674 -9.503 1.00 56.28 99 GLY A CA 1
ATOM 714 C C . GLY A 1 99 ? 5.170 16.053 -8.534 1.00 56.28 99 GLY A C 1
ATOM 715 O O . GLY A 1 99 ? 5.232 15.783 -7.336 1.00 56.28 99 GLY A O 1
ATOM 716 N N . THR A 1 100 ? 4.075 16.632 -9.050 1.00 51.44 100 THR A N 1
ATOM 717 C CA . THR A 1 100 ? 2.938 17.206 -8.284 1.00 51.44 100 THR A CA 1
ATOM 718 C C . THR A 1 100 ? 2.141 16.198 -7.440 1.00 51.44 100 THR A C 1
ATOM 720 O O . THR A 1 100 ? 1.331 16.606 -6.610 1.00 51.44 100 THR A O 1
ATOM 723 N N . GLN A 1 101 ? 2.356 14.896 -7.626 1.00 58.00 101 GLN A N 1
ATOM 724 C CA . GLN A 1 101 ? 1.720 13.795 -6.885 1.00 58.00 101 GLN A CA 1
ATOM 725 C C . GLN A 1 101 ? 2.727 12.669 -6.572 1.00 58.00 101 GLN A C 1
ATOM 727 O O . GLN A 1 101 ? 2.329 11.512 -6.428 1.00 58.00 101 GLN A O 1
ATOM 732 N N . SER A 1 102 ? 4.020 13.005 -6.503 1.00 61.72 102 SER A N 1
ATOM 733 C CA . SER A 1 102 ? 5.088 12.099 -6.074 1.00 61.72 102 SER A CA 1
ATOM 734 C C . SER A 1 102 ? 5.436 12.358 -4.611 1.00 61.72 102 SER A C 1
ATOM 736 O O . SER A 1 102 ? 5.462 13.511 -4.171 1.00 61.72 102 SER A O 1
ATOM 738 N N . ALA A 1 103 ? 5.694 11.300 -3.847 1.00 59.91 103 ALA A N 1
ATOM 739 C CA . ALA A 1 103 ? 6.263 11.450 -2.517 1.00 59.91 103 ALA A CA 1
ATOM 740 C C . ALA A 1 103 ? 7.765 11.743 -2.638 1.00 59.91 103 ALA A C 1
ATOM 742 O O . ALA A 1 103 ? 8.548 10.875 -3.015 1.00 59.91 103 ALA A O 1
ATOM 743 N N . THR A 1 104 ? 8.167 12.971 -2.306 1.00 59.25 104 THR A N 1
ATOM 744 C CA . THR A 1 104 ? 9.584 13.366 -2.204 1.00 59.25 104 THR A CA 1
ATOM 745 C C . THR A 1 104 ? 10.240 12.871 -0.909 1.00 59.25 104 THR A C 1
ATOM 747 O O . THR A 1 104 ? 11.457 12.940 -0.773 1.00 59.25 104 THR A O 1
ATOM 750 N N . ASP A 1 105 ? 9.439 12.378 0.042 1.00 60.72 105 ASP A N 1
ATOM 751 C CA . ASP A 1 105 ? 9.873 11.981 1.387 1.00 60.72 105 ASP A CA 1
ATOM 752 C C . ASP A 1 105 ? 10.216 10.480 1.501 1.00 60.72 105 ASP A C 1
ATOM 754 O O . ASP A 1 105 ? 10.499 9.998 2.597 1.00 60.72 105 ASP A O 1
ATOM 758 N N . 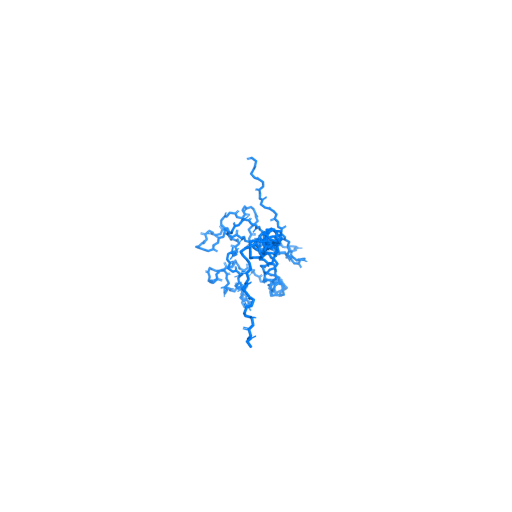CYS A 1 106 ? 10.270 9.739 0.387 1.00 67.62 106 CYS A N 1
ATOM 759 C CA . CYS A 1 106 ? 10.567 8.300 0.404 1.00 67.62 106 CYS A CA 1
ATOM 760 C C . CYS A 1 106 ? 12.042 7.957 0.696 1.00 67.62 106 CYS A C 1
ATOM 762 O O . CYS A 1 106 ? 12.407 6.782 0.737 1.00 67.62 106 CYS A O 1
ATOM 764 N N . GLY A 1 107 ? 12.903 8.958 0.914 1.00 63.97 107 GLY A N 1
ATOM 765 C CA . GLY A 1 107 ? 14.336 8.761 1.152 1.00 63.97 107 GLY A CA 1
ATOM 766 C C . GLY A 1 107 ? 15.025 8.074 -0.032 1.00 63.97 107 GLY A C 1
ATOM 767 O O . GLY A 1 107 ? 14.767 8.425 -1.179 1.00 63.97 107 GLY A O 1
ATOM 768 N N . ASP A 1 108 ? 15.873 7.080 0.254 1.00 59.69 108 ASP A N 1
ATOM 769 C CA . ASP A 1 108 ? 16.537 6.242 -0.761 1.00 59.69 108 ASP A CA 1
ATOM 770 C C . ASP A 1 108 ? 15.596 5.170 -1.371 1.00 59.69 108 ASP A C 1
ATOM 772 O O . ASP A 1 108 ? 15.982 4.445 -2.289 1.00 59.69 108 ASP A O 1
ATOM 776 N N . GLU A 1 109 ? 14.357 5.034 -0.874 1.00 62.91 109 GLU A N 1
ATOM 777 C CA . GLU A 1 109 ? 13.362 4.064 -1.357 1.00 62.91 109 GLU A CA 1
ATOM 778 C C . GLU A 1 109 ? 12.533 4.685 -2.494 1.00 62.91 109 GLU A C 1
ATOM 780 O O . G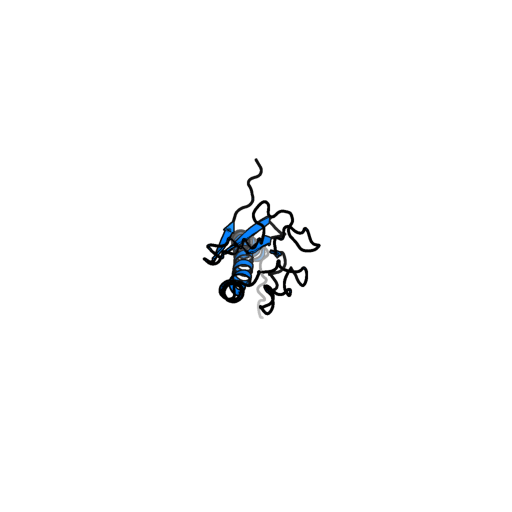LU A 1 109 ? 11.347 4.992 -2.365 1.00 62.91 109 GLU A O 1
ATOM 785 N N . VAL A 1 110 ? 13.170 4.902 -3.636 1.00 62.84 110 VAL A N 1
ATOM 786 C CA . VAL A 1 110 ? 12.528 5.478 -4.822 1.00 62.84 110 VAL A CA 1
ATOM 787 C C . VAL A 1 110 ? 12.062 4.342 -5.738 1.00 62.84 110 VAL A C 1
ATOM 789 O O . VAL A 1 110 ? 12.679 3.273 -5.773 1.00 62.84 110 VAL A O 1
ATOM 792 N N . SER A 1 111 ? 10.965 4.534 -6.487 1.00 65.56 111 SER A N 1
ATOM 793 C CA . SER A 1 111 ? 10.600 3.630 -7.590 1.00 65.56 111 SER A CA 1
ATOM 794 C C . SER A 1 111 ? 11.601 3.757 -8.745 1.00 65.56 111 SER A C 1
ATOM 796 O O . SER A 1 111 ? 11.274 4.301 -9.798 1.00 65.56 111 SER A O 1
ATOM 798 N N . ASP A 1 112 ? 12.824 3.278 -8.541 1.00 56.44 112 ASP A N 1
ATOM 799 C CA . ASP A 1 112 ? 13.854 3.224 -9.569 1.00 56.44 112 ASP A CA 1
ATOM 800 C C . ASP A 1 112 ? 13.921 1.830 -10.217 1.00 56.44 112 ASP A C 1
ATOM 802 O O . ASP A 1 112 ? 13.675 0.773 -9.616 1.00 56.44 112 ASP A O 1
ATOM 806 N N . VAL A 1 113 ? 14.251 1.842 -11.502 1.00 54.78 113 VAL A N 1
ATOM 807 C CA . VAL A 1 113 ? 14.383 0.679 -12.368 1.00 54.78 113 VAL A CA 1
ATOM 808 C C . VAL A 1 113 ? 15.860 0.548 -12.707 1.00 54.78 113 VAL A C 1
ATOM 810 O O . VAL A 1 113 ? 16.351 1.067 -13.710 1.00 54.78 113 VAL A O 1
ATOM 813 N N . SER A 1 114 ? 16.585 -0.213 -11.891 1.00 49.75 114 SER A N 1
ATOM 814 C CA . SER A 1 114 ? 17.973 -0.547 -12.194 1.00 49.75 114 SER A CA 1
ATOM 815 C C . SER A 1 114 ? 18.041 -1.677 -13.229 1.00 49.75 114 SER A C 1
ATOM 817 O O . SER A 1 114 ? 18.066 -2.870 -12.920 1.00 49.75 114 SER A O 1
ATOM 819 N N . LEU A 1 115 ? 18.127 -1.299 -14.508 1.00 44.47 115 LEU A N 1
ATOM 820 C CA . LEU A 1 115 ? 18.615 -2.175 -15.577 1.00 44.47 115 LEU A CA 1
ATOM 821 C C . LEU A 1 115 ? 20.120 -2.416 -15.373 1.00 44.47 115 LEU A C 1
ATOM 823 O O . LEU A 1 115 ? 20.959 -1.829 -16.055 1.00 44.47 115 LEU A O 1
ATOM 827 N N . SER A 1 116 ? 20.494 -3.272 -14.422 1.00 40.56 116 SER A N 1
ATOM 828 C CA . SER A 1 116 ? 21.867 -3.774 -14.372 1.00 40.56 116 SER A CA 1
ATOM 829 C C . SER A 1 116 ? 22.000 -4.919 -15.380 1.00 40.56 116 SER A C 1
ATOM 831 O O . SER A 1 116 ? 21.211 -5.866 -15.377 1.00 40.56 116 SER A O 1
ATOM 833 N N . GLY A 1 117 ? 22.982 -4.824 -16.281 1.00 43.50 117 GLY A N 1
ATOM 834 C CA . GLY A 1 117 ? 23.192 -5.722 -17.427 1.00 43.50 117 GLY A CA 1
ATOM 835 C C . GLY A 1 117 ? 23.499 -7.196 -17.112 1.00 43.50 117 GLY A C 1
ATOM 836 O O . GLY A 1 117 ? 24.088 -7.876 -17.946 1.00 43.50 117 GLY A O 1
ATOM 837 N N . ALA A 1 118 ? 23.132 -7.703 -15.935 1.00 43.84 118 ALA A N 1
ATOM 838 C CA . ALA A 1 118 ? 23.266 -9.107 -15.554 1.00 43.84 118 ALA A CA 1
ATOM 839 C C . ALA A 1 118 ? 22.142 -9.625 -14.625 1.00 43.84 118 ALA A C 1
ATOM 841 O O . ALA A 1 118 ? 22.211 -10.767 -14.174 1.00 43.84 118 ALA A O 1
ATOM 842 N N . GLY A 1 119 ? 21.103 -8.829 -14.344 1.00 54.88 119 GLY A N 1
ATOM 843 C CA . GLY A 1 119 ? 19.982 -9.235 -13.494 1.00 54.88 119 GLY A CA 1
ATOM 844 C C . GLY A 1 119 ? 18.930 -8.135 -13.428 1.00 54.88 119 GLY A C 1
ATOM 845 O O . GLY A 1 119 ? 19.154 -7.086 -12.834 1.00 54.88 119 GLY A O 1
ATOM 846 N N . THR A 1 120 ? 17.800 -8.358 -14.093 1.00 67.38 120 THR A N 1
ATOM 847 C CA . THR A 1 120 ? 16.727 -7.376 -14.262 1.00 67.38 120 THR A CA 1
ATOM 848 C C . THR A 1 120 ? 15.837 -7.367 -13.023 1.00 67.38 120 THR A C 1
ATOM 850 O O . THR A 1 120 ? 14.931 -8.195 -12.924 1.00 67.38 120 THR A O 1
ATOM 853 N N . SER A 1 121 ? 16.099 -6.482 -12.064 1.00 75.44 121 SER A N 1
ATOM 854 C CA . SER A 1 121 ? 15.236 -6.263 -10.898 1.00 75.44 121 SER A CA 1
ATOM 855 C C . SER A 1 121 ? 14.463 -4.957 -11.000 1.00 75.44 121 SER A C 1
ATOM 857 O O . SER A 1 121 ? 14.919 -4.010 -11.631 1.00 75.44 121 SER A O 1
ATOM 859 N N . TYR A 1 122 ? 13.289 -4.910 -10.374 1.00 79.75 122 TYR A N 1
ATOM 860 C CA . TYR A 1 122 ? 12.527 -3.675 -10.210 1.00 79.75 122 TYR A CA 1
ATOM 861 C C . TYR A 1 122 ? 12.171 -3.470 -8.742 1.00 79.75 122 TYR A C 1
ATOM 863 O O . TYR A 1 122 ? 11.971 -4.443 -8.006 1.00 79.75 122 TYR A O 1
ATOM 871 N N . SER A 1 123 ? 12.048 -2.204 -8.358 1.00 83.69 123 SER A N 1
ATOM 872 C CA . SER A 1 123 ? 11.472 -1.775 -7.092 1.00 83.69 123 SER A CA 1
ATOM 873 C C . SER A 1 123 ? 10.386 -0.745 -7.390 1.00 83.69 123 SER A C 1
ATOM 875 O O . SER A 1 123 ? 10.650 0.263 -8.036 1.00 83.69 123 SER A O 1
ATOM 877 N N . ILE A 1 124 ? 9.149 -1.014 -6.977 1.00 84.38 124 ILE A N 1
ATOM 878 C CA . ILE A 1 124 ? 8.072 -0.018 -6.974 1.00 84.38 124 ILE A CA 1
ATOM 879 C C . ILE A 1 124 ? 7.789 0.343 -5.532 1.00 84.38 124 ILE A C 1
ATOM 881 O O . ILE A 1 124 ? 7.486 -0.540 -4.727 1.00 84.38 124 ILE A O 1
ATOM 885 N N . VAL A 1 125 ? 7.836 1.632 -5.229 1.00 85.88 125 VAL A N 1
ATOM 886 C CA . VAL A 1 125 ? 7.662 2.137 -3.875 1.00 85.88 125 VAL A CA 1
ATOM 887 C C . VAL A 1 125 ? 6.454 3.067 -3.817 1.00 85.88 125 VAL A C 1
ATOM 889 O O . VAL A 1 125 ? 6.205 3.860 -4.728 1.00 85.88 125 VAL A O 1
ATOM 892 N N . ALA A 1 126 ? 5.666 2.942 -2.752 1.00 87.19 126 ALA A N 1
ATOM 893 C CA . ALA A 1 126 ? 4.563 3.842 -2.455 1.00 87.19 126 ALA A CA 1
ATOM 894 C C . ALA A 1 126 ? 4.604 4.309 -1.003 1.00 87.19 126 ALA A C 1
ATOM 896 O O . ALA A 1 126 ? 4.914 3.534 -0.098 1.00 87.19 126 ALA A O 1
ATOM 897 N N . GLU A 1 127 ? 4.191 5.550 -0.786 1.00 86.44 127 GLU A N 1
ATOM 898 C CA . GLU A 1 127 ? 4.130 6.193 0.518 1.00 86.44 127 GLU A CA 1
ATOM 899 C C . GLU A 1 127 ? 2.683 6.537 0.887 1.00 86.44 127 GLU A C 1
ATOM 901 O O . GLU A 1 127 ? 1.855 6.922 0.054 1.00 86.44 127 GLU A O 1
ATOM 906 N N . SER A 1 128 ? 2.377 6.393 2.172 1.00 87.44 128 SER A N 1
ATOM 907 C CA . SER A 1 128 ? 1.147 6.875 2.788 1.00 87.44 128 SER A CA 1
ATOM 908 C C . SER A 1 128 ? 1.290 8.332 3.238 1.00 87.44 128 SER A C 1
ATOM 910 O O . SER A 1 128 ? 2.064 8.649 4.138 1.00 87.44 128 SER A O 1
ATOM 912 N N . ASN A 1 129 ? 0.423 9.205 2.728 1.00 83.31 129 ASN A N 1
ATOM 913 C CA . ASN A 1 129 ? 0.330 10.614 3.130 1.00 83.31 129 ASN A CA 1
ATOM 914 C C . ASN A 1 129 ? -0.136 10.807 4.582 1.00 83.31 129 ASN A C 1
ATOM 916 O O . ASN A 1 129 ? -0.055 11.910 5.116 1.00 83.31 129 ASN A O 1
ATOM 920 N N . ALA A 1 130 ? -0.699 9.769 5.206 1.00 84.00 130 ALA A N 1
ATOM 921 C CA . ALA A 1 130 ? -1.280 9.866 6.542 1.00 84.00 130 ALA A CA 1
ATOM 922 C C . ALA A 1 130 ? -0.260 9.636 7.665 1.00 84.00 130 ALA A C 1
ATOM 924 O O . ALA A 1 130 ? -0.416 10.190 8.748 1.00 84.00 130 ALA A O 1
ATOM 925 N N . ASP A 1 131 ? 0.729 8.774 7.433 1.00 85.44 131 ASP A N 1
ATOM 926 C CA . ASP A 1 131 ? 1.656 8.298 8.467 1.00 85.44 131 ASP A CA 1
ATOM 927 C C . ASP A 1 131 ? 3.046 7.945 7.929 1.00 85.44 131 ASP A C 1
ATOM 929 O O . ASP A 1 131 ? 3.773 7.227 8.606 1.00 85.44 131 ASP A O 1
ATOM 933 N N . LYS A 1 132 ? 3.377 8.366 6.700 1.00 83.00 132 LYS A N 1
ATOM 934 C CA . LYS A 1 132 ? 4.681 8.142 6.058 1.00 83.00 132 LYS A CA 1
ATOM 935 C C . LYS A 1 132 ? 5.107 6.672 5.978 1.00 83.00 132 LYS A C 1
ATOM 937 O O . LYS A 1 132 ? 6.268 6.351 5.765 1.00 83.00 132 LYS A O 1
ATOM 942 N N . THR A 1 133 ? 4.152 5.742 6.097 1.00 86.00 133 THR A N 1
ATOM 943 C CA . THR A 1 133 ? 4.424 4.321 5.874 1.00 86.00 133 THR A CA 1
ATOM 944 C C . THR A 1 133 ? 4.826 4.101 4.419 1.00 86.00 133 THR A C 1
ATOM 946 O O . THR A 1 133 ? 4.062 4.457 3.521 1.00 86.00 133 THR A O 1
ATOM 949 N N . ILE A 1 134 ? 5.946 3.410 4.213 1.00 86.56 134 ILE A N 1
ATOM 950 C CA . ILE A 1 134 ? 6.446 3.020 2.897 1.00 86.56 134 ILE A CA 1
ATOM 951 C C . ILE A 1 134 ? 6.114 1.546 2.621 1.00 86.56 134 ILE A C 1
ATOM 953 O O . ILE A 1 134 ? 6.181 0.680 3.503 1.00 86.56 134 ILE A O 1
ATOM 957 N N . ILE A 1 135 ? 5.707 1.253 1.390 1.00 88.62 135 ILE A N 1
ATOM 958 C CA . ILE A 1 135 ? 5.567 -0.105 0.867 1.00 88.62 135 ILE A CA 1
ATOM 959 C C . ILE A 1 135 ? 6.475 -0.240 -0.343 1.00 88.62 135 ILE A C 1
ATOM 961 O O . ILE A 1 135 ? 6.312 0.496 -1.313 1.00 88.62 135 ILE A O 1
ATOM 965 N N . THR A 1 136 ? 7.328 -1.256 -0.310 1.00 87.56 136 THR A N 1
ATOM 966 C CA . THR A 1 136 ? 8.274 -1.565 -1.378 1.00 87.56 136 THR A CA 1
ATOM 967 C C . THR A 1 136 ? 7.927 -2.912 -1.984 1.00 87.56 136 THR A C 1
ATOM 969 O O . THR A 1 136 ? 7.812 -3.927 -1.290 1.00 87.56 136 THR A O 1
ATOM 972 N N . CYS A 1 137 ? 7.719 -2.919 -3.295 1.00 87.81 137 CYS A N 1
ATOM 973 C CA . CYS A 1 137 ? 7.355 -4.085 -4.078 1.00 87.81 137 CYS A CA 1
ATOM 974 C C . CYS A 1 137 ? 8.462 -4.428 -5.060 1.00 87.81 137 CYS A C 1
ATOM 976 O O . CYS A 1 137 ? 8.783 -3.652 -5.956 1.00 87.81 137 CYS A O 1
ATOM 978 N N . THR A 1 138 ? 8.986 -5.638 -4.919 1.00 85.81 138 THR A N 1
ATOM 979 C CA . THR A 1 138 ? 9.940 -6.235 -5.852 1.00 85.81 138 THR A CA 1
ATOM 980 C C . THR A 1 138 ? 9.306 -7.446 -6.530 1.00 85.81 138 THR A C 1
ATOM 982 O O . THR A 1 138 ? 8.157 -7.811 -6.262 1.00 85.81 138 THR A O 1
ATOM 985 N N . GLN A 1 139 ? 10.082 -8.142 -7.355 1.00 82.06 139 GLN A N 1
ATOM 986 C CA . GLN A 1 139 ? 9.661 -9.384 -8.015 1.00 82.06 139 GLN A CA 1
ATOM 987 C C . GLN A 1 139 ? 9.268 -10.490 -7.028 1.00 82.06 139 GLN A C 1
ATOM 989 O O . GLN A 1 139 ? 8.541 -11.414 -7.386 1.00 82.06 139 GLN A O 1
ATOM 994 N N . ILE A 1 140 ? 9.767 -10.412 -5.793 1.00 83.94 140 ILE A N 1
ATOM 995 C CA . ILE A 1 140 ? 9.528 -11.404 -4.740 1.00 83.94 140 ILE A CA 1
ATOM 996 C C . ILE A 1 140 ? 8.213 -11.105 -4.006 1.00 83.94 140 ILE A C 1
ATOM 998 O O . ILE A 1 140 ? 7.577 -12.011 -3.467 1.00 83.94 140 ILE A O 1
ATOM 1002 N N . GLY A 1 141 ? 7.775 -9.845 -4.006 1.00 85.62 141 GLY A N 1
ATOM 1003 C CA . GLY A 1 141 ? 6.552 -9.411 -3.346 1.00 85.62 141 GLY A CA 1
ATOM 1004 C C . GLY A 1 141 ? 6.651 -8.005 -2.768 1.00 85.62 141 GLY A C 1
ATOM 1005 O O . GLY A 1 141 ? 7.657 -7.314 -2.914 1.00 85.62 141 GLY A O 1
ATOM 1006 N N . CYS A 1 142 ? 5.570 -7.609 -2.101 1.00 89.38 142 CYS A N 1
ATOM 1007 C CA . CYS A 1 142 ? 5.418 -6.314 -1.453 1.00 89.38 142 CYS A CA 1
ATOM 1008 C C . CYS A 1 142 ? 5.614 -6.433 0.055 1.00 89.38 142 CYS A C 1
ATOM 1010 O O . CYS A 1 142 ? 4.943 -7.236 0.708 1.00 89.38 142 CYS A O 1
ATOM 1012 N N . VAL A 1 143 ? 6.483 -5.601 0.614 1.00 89.62 143 VAL A N 1
ATOM 1013 C CA . VAL A 1 143 ? 6.743 -5.521 2.053 1.00 89.62 143 VAL A CA 1
ATOM 1014 C C . VAL A 1 143 ? 6.566 -4.088 2.533 1.00 89.62 143 VAL A C 1
ATOM 1016 O O . VAL A 1 143 ? 6.752 -3.140 1.780 1.00 89.62 143 VAL A O 1
ATOM 1019 N N . LYS A 1 144 ? 6.157 -3.924 3.792 1.00 88.25 144 LYS A N 1
ATOM 1020 C CA . LYS A 1 144 ? 6.205 -2.615 4.446 1.00 88.25 144 LYS A CA 1
ATOM 1021 C C . LYS A 1 144 ? 7.653 -2.369 4.872 1.00 88.25 144 LYS A C 1
ATOM 1023 O O . LYS A 1 144 ? 8.147 -3.122 5.712 1.00 88.25 144 LYS A O 1
ATOM 1028 N N . THR A 1 145 ? 8.281 -1.328 4.342 1.00 71.12 145 THR A N 1
ATOM 1029 C CA . THR A 1 145 ? 9.576 -0.837 4.823 1.00 71.12 145 THR A CA 1
ATOM 1030 C C . THR A 1 145 ? 9.282 0.312 5.788 1.00 71.12 145 THR A C 1
ATOM 1032 O O . THR A 1 145 ? 8.457 1.179 5.502 1.00 71.12 145 THR A O 1
ATOM 1035 N N . SER A 1 146 ? 9.808 0.262 7.010 1.00 59.47 146 SER A N 1
ATOM 1036 C CA . SER A 1 146 ? 9.589 1.343 7.977 1.00 59.47 146 SER A CA 1
ATOM 1037 C C . SER A 1 146 ? 10.352 2.600 7.568 1.00 59.47 146 SER A C 1
ATOM 1039 O O . SER A 1 146 ? 11.433 2.495 7.003 1.00 59.47 146 SER A O 1
ATOM 1041 N N . GLU A 1 147 ? 9.777 3.748 7.922 1.00 53.41 147 GLU A N 1
ATOM 1042 C CA . GLU A 1 147 ? 10.366 5.091 7.907 1.00 53.41 147 GLU A CA 1
ATOM 1043 C C . GLU A 1 147 ? 11.858 5.076 8.274 1.00 53.41 147 GLU A C 1
ATOM 1045 O O . GLU A 1 147 ? 12.262 4.392 9.222 1.00 53.41 147 GLU A O 1
ATOM 1050 N N . ALA A 1 148 ? 12.663 5.835 7.522 1.00 43.09 148 ALA A N 1
ATOM 1051 C CA . ALA A 1 148 ? 14.001 6.216 7.942 1.00 43.09 148 ALA A CA 1
ATOM 1052 C C . ALA A 1 148 ? 13.902 6.768 9.369 1.00 43.09 148 ALA A C 1
ATOM 1054 O O . ALA A 1 148 ? 13.183 7.730 9.628 1.00 43.09 148 ALA A O 1
ATOM 1055 N N . THR A 1 149 ? 14.572 6.119 10.314 1.00 38.31 149 THR A N 1
ATOM 1056 C CA . THR A 1 149 ? 14.708 6.630 11.675 1.00 38.31 149 THR A CA 1
ATOM 1057 C C . THR A 1 149 ? 15.241 8.063 11.614 1.00 38.31 149 THR A C 1
ATOM 1059 O O . THR A 1 149 ? 16.308 8.258 11.029 1.00 38.31 149 THR A O 1
ATOM 1062 N N . PRO A 1 150 ? 14.556 9.063 12.195 1.00 44.03 150 PRO A N 1
ATOM 1063 C CA . PRO A 1 150 ? 15.201 10.334 12.463 1.00 44.03 150 PRO A CA 1
ATOM 1064 C C . PRO A 1 150 ? 16.2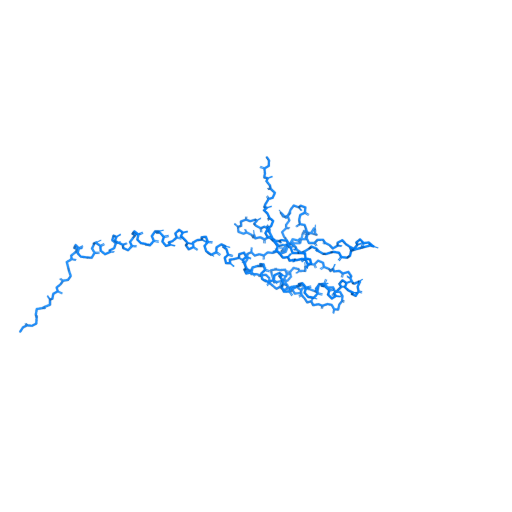01 10.092 13.600 1.00 44.03 150 PRO A C 1
ATOM 1066 O O . PRO A 1 150 ? 15.788 9.859 14.738 1.00 44.03 150 PRO A O 1
ATOM 1069 N N . ASP A 1 151 ? 17.493 10.061 13.267 1.00 38.00 151 ASP A N 1
ATOM 1070 C CA . ASP A 1 151 ? 18.579 10.236 14.244 1.00 38.00 151 ASP A CA 1
ATOM 1071 C C . ASP A 1 151 ? 18.529 11.648 14.860 1.00 38.00 151 ASP A C 1
ATOM 1073 O O . ASP A 1 151 ? 18.301 12.628 14.107 1.00 38.00 151 ASP A O 1
#

Radius of gyration: 23.77 Å; Cα contacts (8 Å, |Δi|>4): 240; chains: 1; bounding box: 80×29×62 Å

Organism: NCBI:txid1802306

Foldseek 3Di:
DDDDDDDDPVNVVVVVVVVVVVVVVVVVVVVVVVVVVLVVQQQVLVQVCLVQVVVCVVVVFDQDQQDDPQLSWDCARTDVTDIRGHGPPQKHWAAPVDDPNHPPQLPPQHQDFDPDVPDGKTWTWMAGNPQRWIWIQINVGIDTDDHDDDD

Nearest PDB structures (foldseek):
  3mx7-assembly1_A  TM=6.521E-01  e=8.559E+00  Homo sapiens
  8seo-assembly1_B  TM=6.240E-01  e=4.091E+00  Oryctolagus cuniculus
  8c9y-assembly1_A  TM=4.457E-01  e=5.564E+00  Ralstonia solanacearum

Secondary structure (DSSP, 8-state):
-----PPPHHHHHHHHHHHHHHHHHHHHHHHHHHHHHHHHHHHHHHHTTHHHHHHHHHTTPPBPPPPSSGGG-SSBSBTTSPBPPPPPTTEEEB-TT--TTSBTT-TT------EETTEE---EEEEETTT--EEEEETTEEEEEP-----

InterPro domains:
  IPR002416 Type II secretion system protein GspH-like [PR00885] (2-16)
  IPR002416 Type II secretion system protein GspH-like [PR00885] (17-31)
  IPR002416 Type II secretion system protein GspH-like [PR00885] (138-151)
  IPR012902 Prokaryotic N-terminal methylation site [PF07963] (1-27)
  IPR012902 Prokaryotic N-terminal methylation site [PS00409] (5-25)
  IPR012902 Prokaryotic N-terminal methylation site [TIGR02532] (5-26)
  IPR045584 Pilin-like [SSF54523] (7-139)

Mean predicted aligned error: 9.57 Å

Sequence (151 aa):
MKRNKGFTLVELLVVIAIIGILSSVVFASLQGARDRARIAAAQQSLGTLNPSLLSCLNDSLTITAPTENNNGGGGLNCVGGASYVQLPTGWIYCDETGGTQSATDCGDEVSDVSLSGAGTSYSIVAESNADKTIITCTQIGCVKTSEATPD

pLDDT: mean 78.68, std 15.02, range [38.0, 95.94]

Solvent-accessible surface area (backbone atoms only — not comparable to full-atom values): 8684 Å² total; per-residue (Å²): 135,86,82,82,82,76,84,53,74,63,63,54,52,53,50,54,53,52,50,54,58,56,49,55,59,50,51,63,56,46,54,63,50,50,56,51,50,56,51,50,52,39,48,51,50,56,56,66,44,51,68,50,52,49,50,32,52,76,71,70,44,67,63,45,65,71,32,70,42,64,50,22,13,62,28,48,37,22,90,94,51,50,55,35,65,59,42,52,93,60,34,25,34,18,36,88,84,63,52,102,51,34,40,76,82,47,72,93,53,44,31,50,65,56,80,46,100,86,57,85,52,52,38,46,21,32,35,29,79,84,74,58,47,32,37,44,32,39,93,90,47,64,43,78,46,77,61,82,78,86,128